Protein AF-A0A2Z5QYY5-F1 (afdb_monomer)

Radius of gyration: 12.35 Å; Cα contacts (8 Å, |Δi|>4): 50; chains: 1; bounding box: 30×15×34 Å

Sequence (58 aa):
MRSVSDHTVTDASHRYFLQHVSASVEFKWLTRSYHVATLDYDAELVKEFTHKFVQSLS

Structure (mmCIF, N/CA/C/O backbone):
data_AF-A0A2Z5QYY5-F1
#
_entry.id   AF-A0A2Z5QYY5-F1
#
loop_
_atom_site.group_PDB
_atom_site.id
_atom_site.type_symbol
_atom_site.label_atom_id
_atom_site.label_alt_id
_atom_site.label_comp_id
_atom_site.label_asym_id
_atom_site.label_entity_id
_atom_site.label_seq_id
_atom_site.pdbx_PDB_ins_code
_atom_site.Cartn_x
_atom_site.Cartn_y
_atom_site.Cartn_z
_atom_site.occupancy
_atom_site.B_iso_or_equiv
_atom_site.auth_seq_id
_atom_site.auth_comp_id
_atom_site.auth_asym_id
_atom_site.auth_atom_id
_atom_site.pdbx_PDB_model_num
ATOM 1 N N . MET A 1 1 ? -1.370 0.729 1.778 1.00 92.50 1 MET A N 1
ATOM 2 C CA . MET A 1 1 ? -0.029 1.167 1.321 1.00 92.50 1 MET A CA 1
ATOM 3 C C . MET A 1 1 ? 0.112 0.810 -0.154 1.00 92.50 1 MET A C 1
ATOM 5 O O . MET A 1 1 ? -0.572 -0.118 -0.578 1.00 92.50 1 MET A O 1
ATOM 9 N N . ARG A 1 2 ? 0.926 1.525 -0.937 1.00 94.25 2 ARG A N 1
ATOM 10 C CA . ARG A 1 2 ? 1.143 1.234 -2.368 1.00 94.25 2 ARG A CA 1
ATOM 11 C C . ARG A 1 2 ? 2.535 1.655 -2.817 1.00 94.25 2 ARG A C 1
ATOM 13 O O . ARG A 1 2 ? 2.962 2.759 -2.494 1.00 94.25 2 ARG A O 1
ATOM 20 N N . SER A 1 3 ? 3.175 0.815 -3.616 1.00 96.88 3 SER A N 1
ATOM 21 C CA . SER A 1 3 ? 4.411 1.144 -4.322 1.00 96.88 3 SER A CA 1
ATOM 22 C C . SER A 1 3 ? 4.175 2.154 -5.435 1.00 96.88 3 SER A C 1
ATOM 24 O O . SER A 1 3 ? 3.252 1.987 -6.230 1.00 96.88 3 SER A O 1
ATOM 26 N N . VAL A 1 4 ? 5.010 3.195 -5.498 1.00 95.12 4 VAL A N 1
ATOM 27 C CA . VAL A 1 4 ? 4.963 4.184 -6.592 1.00 95.12 4 VAL A CA 1
ATOM 28 C C . VAL A 1 4 ? 5.246 3.505 -7.935 1.00 95.12 4 VAL A C 1
ATOM 30 O O . VAL A 1 4 ? 4.594 3.807 -8.929 1.00 95.12 4 VAL A O 1
ATOM 33 N N . SER A 1 5 ? 6.163 2.537 -7.939 1.00 94.06 5 SER A N 1
ATOM 34 C CA . SER A 1 5 ? 6.515 1.737 -9.110 1.00 94.06 5 SER A CA 1
ATOM 35 C C . SER A 1 5 ? 5.925 0.332 -8.985 1.00 94.06 5 SER A C 1
ATOM 37 O O . SER A 1 5 ? 6.626 -0.606 -8.631 1.00 94.06 5 SER A O 1
ATOM 39 N N . ASP A 1 6 ? 4.630 0.149 -9.245 1.00 95.94 6 ASP A N 1
ATOM 40 C CA . ASP A 1 6 ? 4.019 -1.188 -9.295 1.00 95.94 6 ASP A CA 1
ATOM 41 C C . ASP A 1 6 ? 3.695 -1.586 -10.743 1.00 95.94 6 ASP A C 1
ATOM 43 O O . ASP A 1 6 ? 2.755 -1.076 -11.353 1.00 95.94 6 ASP A O 1
ATOM 47 N N . HIS A 1 7 ? 4.485 -2.508 -11.299 1.00 95.56 7 HIS A N 1
ATOM 48 C CA . HIS A 1 7 ? 4.290 -3.033 -12.657 1.00 95.56 7 HIS A CA 1
ATOM 49 C C . HIS A 1 7 ? 3.316 -4.221 -12.724 1.00 95.56 7 HIS A C 1
ATOM 51 O O . HIS A 1 7 ? 2.999 -4.684 -13.816 1.00 95.56 7 HIS A O 1
ATOM 57 N N . THR A 1 8 ? 2.869 -4.745 -11.578 1.00 97.12 8 THR A N 1
ATOM 58 C CA . THR A 1 8 ? 1.960 -5.903 -11.504 1.00 97.12 8 THR A CA 1
ATOM 59 C C . THR A 1 8 ? 0.526 -5.450 -11.261 1.00 97.12 8 THR A C 1
ATOM 61 O O . THR A 1 8 ? -0.396 -5.882 -11.951 1.00 97.12 8 THR A O 1
ATOM 64 N N . VAL A 1 9 ? 0.326 -4.543 -10.304 1.00 94.75 9 VAL A N 1
ATOM 65 C CA . VAL A 1 9 ? -0.987 -4.010 -9.938 1.00 94.75 9 VAL A CA 1
ATOM 66 C C . VAL A 1 9 ? -1.076 -2.537 -10.309 1.00 94.75 9 VAL A C 1
ATOM 68 O O . VAL A 1 9 ? -0.426 -1.671 -9.723 1.00 94.75 9 VAL A O 1
ATOM 71 N N . THR A 1 10 ? -1.960 -2.245 -11.259 1.00 93.19 10 THR A N 1
ATOM 72 C CA . THR A 1 10 ? -2.164 -0.897 -11.804 1.00 93.19 10 THR A CA 1
ATOM 73 C C . THR A 1 10 ? -2.803 0.078 -10.809 1.00 93.19 10 THR A C 1
ATOM 75 O O . THR A 1 10 ? -3.473 -0.313 -9.848 1.00 93.19 10 THR A O 1
ATOM 78 N N . ASP A 1 11 ? -2.673 1.378 -11.091 1.00 90.62 11 ASP A N 1
ATOM 79 C CA . ASP A 1 11 ? -3.318 2.433 -10.299 1.00 90.62 11 ASP A CA 1
ATOM 80 C C . ASP A 1 11 ? -4.849 2.377 -10.360 1.00 90.62 11 ASP A C 1
ATOM 82 O O . ASP A 1 11 ? -5.518 2.920 -9.481 1.00 90.62 11 ASP A O 1
ATOM 86 N N . ALA A 1 12 ? -5.426 1.727 -11.377 1.00 94.44 12 ALA A N 1
ATOM 87 C CA . ALA A 1 12 ? -6.873 1.600 -11.506 1.00 94.44 12 ALA A CA 1
ATOM 88 C C . ALA A 1 12 ? -7.474 0.820 -10.329 1.00 94.44 12 ALA A C 1
ATOM 90 O O . ALA A 1 12 ? -8.457 1.275 -9.749 1.00 94.44 12 ALA A O 1
ATOM 91 N N . SER A 1 13 ? -6.840 -0.283 -9.915 1.00 92.75 13 SER A N 1
ATOM 92 C CA . SER A 1 13 ? -7.276 -1.068 -8.753 1.00 92.75 13 SER A CA 1
ATOM 93 C C . SER A 1 13 ? -7.226 -0.246 -7.466 1.00 92.75 13 SER A C 1
ATOM 95 O O . SER A 1 13 ? -8.137 -0.305 -6.642 1.00 92.75 13 SER A O 1
ATOM 97 N N . HIS A 1 14 ? -6.181 0.571 -7.311 1.00 90.62 14 HIS A N 1
ATOM 98 C CA . HIS A 1 14 ? -6.032 1.442 -6.151 1.00 90.62 14 HIS A CA 1
ATOM 99 C C . HIS A 1 14 ? -7.103 2.543 -6.106 1.00 90.62 14 HIS A C 1
ATOM 101 O O . HIS A 1 14 ? -7.739 2.736 -5.069 1.00 90.62 14 HIS A O 1
ATOM 107 N N . ARG A 1 15 ? -7.345 3.225 -7.234 1.00 93.00 15 ARG A N 1
ATOM 108 C CA . ARG A 1 15 ? -8.412 4.232 -7.343 1.00 93.00 15 ARG A CA 1
ATOM 109 C C . ARG A 1 15 ? -9.783 3.624 -7.077 1.00 93.00 15 ARG A C 1
ATOM 111 O O . ARG A 1 15 ? -10.562 4.213 -6.336 1.00 93.00 15 ARG A O 1
ATOM 118 N N . TYR A 1 16 ? -10.050 2.444 -7.637 1.00 95.94 16 TYR A N 1
ATOM 119 C CA . TYR A 1 16 ? -11.301 1.731 -7.411 1.00 95.94 16 TYR A CA 1
ATOM 120 C C . TYR A 1 16 ? -11.514 1.460 -5.918 1.00 95.94 16 TYR A C 1
ATOM 122 O O . TYR A 1 16 ? -12.564 1.801 -5.387 1.00 95.94 16 TYR A O 1
ATOM 130 N N . PHE A 1 17 ? -10.507 0.940 -5.209 1.00 94.81 17 PHE A N 1
ATOM 131 C CA . PHE A 1 17 ? -10.601 0.725 -3.763 1.00 94.81 17 PHE A CA 1
ATOM 132 C C . PHE A 1 17 ? -10.920 2.018 -2.992 1.00 94.81 17 PHE A C 1
ATOM 134 O O . PHE A 1 17 ? -11.861 2.035 -2.202 1.00 94.81 17 PHE A O 1
ATOM 141 N N . LEU A 1 18 ? -10.188 3.111 -3.249 1.00 93.38 18 LEU A N 1
ATOM 142 C CA . LEU A 1 18 ? -10.406 4.384 -2.546 1.00 93.38 18 LEU A CA 1
ATOM 143 C C . LEU A 1 18 ? -11.782 5.007 -2.822 1.00 93.38 18 LEU A C 1
ATOM 145 O O . LEU A 1 18 ? -12.315 5.695 -1.960 1.00 93.38 18 LEU A O 1
ATOM 149 N N . GLN A 1 19 ? -12.355 4.775 -4.004 1.00 95.88 19 GLN A N 1
ATOM 150 C CA . GLN A 1 19 ? -13.688 5.272 -4.357 1.00 95.88 19 GLN A CA 1
ATOM 151 C C . GLN A 1 19 ? -14.823 4.498 -3.675 1.00 95.88 19 GLN A C 1
ATOM 153 O O . GLN A 1 19 ? -15.915 5.040 -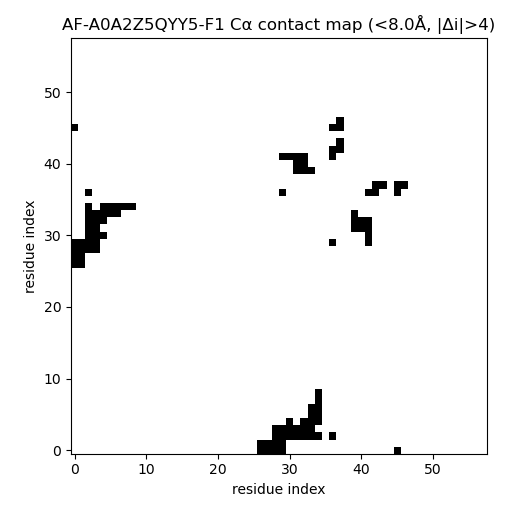3.535 1.00 95.88 19 GLN A O 1
ATOM 158 N N . HIS A 1 20 ? -14.584 3.246 -3.277 1.00 97.06 20 HIS A N 1
ATOM 159 C CA . HIS A 1 20 ? -15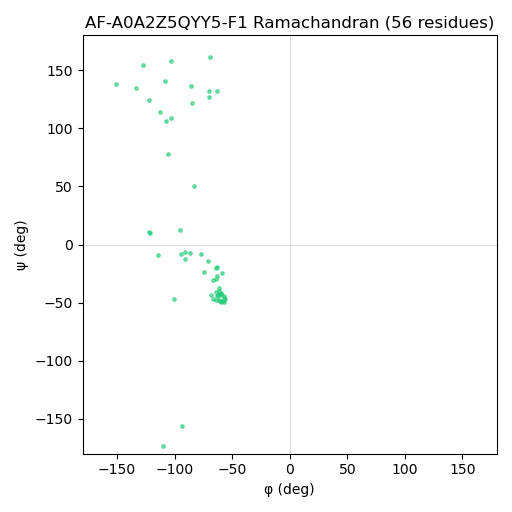.639 2.343 -2.802 1.00 97.06 20 HIS A CA 1
ATOM 160 C C . HIS A 1 20 ? -15.501 1.951 -1.326 1.00 97.06 20 HIS A C 1
ATOM 162 O O . HIS A 1 20 ? -16.413 1.344 -0.767 1.00 97.06 20 HIS A O 1
ATOM 168 N N . VAL A 1 21 ? -14.388 2.285 -0.670 1.00 96.38 21 VAL A N 1
ATOM 169 C CA . VAL A 1 21 ? -14.220 2.046 0.766 1.00 96.38 21 VAL A CA 1
ATOM 170 C C . VAL A 1 21 ? -15.133 2.974 1.574 1.00 96.38 21 VAL A C 1
ATOM 172 O O . VAL A 1 21 ? -15.131 4.187 1.393 1.00 96.38 21 VAL A O 1
ATOM 175 N N . SER A 1 22 ? -15.937 2.406 2.475 1.00 96.75 22 SER A N 1
ATOM 176 C CA . SER A 1 22 ? -16.866 3.178 3.322 1.00 96.75 22 SER A CA 1
ATOM 177 C C . SER A 1 22 ? -16.257 3.621 4.658 1.00 96.75 22 SER A C 1
ATOM 179 O O . SER A 1 22 ? -16.896 4.342 5.418 1.00 96.75 22 SER A O 1
ATOM 181 N N . ALA A 1 23 ? -15.040 3.169 4.964 1.00 94.44 23 ALA A N 1
ATOM 182 C CA . ALA A 1 23 ? -14.307 3.507 6.178 1.00 94.44 23 ALA A CA 1
ATOM 183 C C . ALA A 1 23 ? -13.217 4.548 5.897 1.00 94.44 23 ALA A C 1
ATOM 185 O O . ALA A 1 23 ? -12.733 4.667 4.771 1.00 94.44 23 ALA A O 1
ATOM 186 N N . SER A 1 24 ? -12.793 5.269 6.939 1.00 91.62 24 SER A N 1
ATOM 187 C CA . SER A 1 24 ? -11.612 6.130 6.850 1.00 91.62 24 SER A CA 1
ATOM 188 C C . SER A 1 24 ? -10.370 5.282 6.579 1.00 91.62 24 SER A C 1
ATOM 190 O O . SER A 1 24 ? -10.151 4.264 7.238 1.00 91.62 24 SER A O 1
ATOM 192 N N . VAL A 1 25 ? -9.559 5.702 5.609 1.00 92.75 25 VAL A N 1
ATOM 193 C CA . VAL A 1 25 ? -8.336 5.005 5.209 1.00 92.75 25 VAL A CA 1
ATOM 194 C C . VAL A 1 25 ? -7.153 5.945 5.354 1.00 92.75 25 VAL A C 1
ATOM 196 O O . VAL A 1 25 ? -7.101 6.999 4.724 1.00 92.75 25 VAL A O 1
ATOM 199 N N . GLU A 1 26 ? -6.153 5.518 6.121 1.00 91.56 26 GLU A N 1
ATOM 200 C CA . GLU A 1 26 ? -4.824 6.112 6.049 1.00 91.56 26 GLU A CA 1
ATOM 201 C C . GLU A 1 26 ? -4.032 5.454 4.917 1.00 91.56 26 GLU A C 1
ATOM 203 O O . GLU A 1 26 ? -3.809 4.239 4.889 1.00 91.56 26 GLU A O 1
ATOM 208 N N . PHE A 1 27 ? -3.590 6.269 3.962 1.00 91.62 27 PHE A N 1
ATOM 209 C CA . PHE A 1 27 ? -2.842 5.796 2.809 1.00 91.62 27 PHE A CA 1
ATOM 210 C C . PHE A 1 27 ? -1.365 6.206 2.871 1.00 91.62 27 PHE A C 1
ATOM 212 O O . PHE A 1 27 ? -1.029 7.319 3.267 1.00 91.62 27 PHE A O 1
ATOM 219 N N . LYS A 1 28 ? -0.475 5.295 2.456 1.00 93.19 28 LYS A N 1
ATOM 220 C CA . LYS A 1 28 ? 0.985 5.483 2.451 1.00 93.19 28 LYS A CA 1
ATOM 221 C C . LYS A 1 28 ? 1.591 5.034 1.128 1.00 93.19 28 LYS A C 1
ATOM 223 O O . LYS A 1 28 ? 1.285 3.932 0.661 1.00 93.19 28 LYS A O 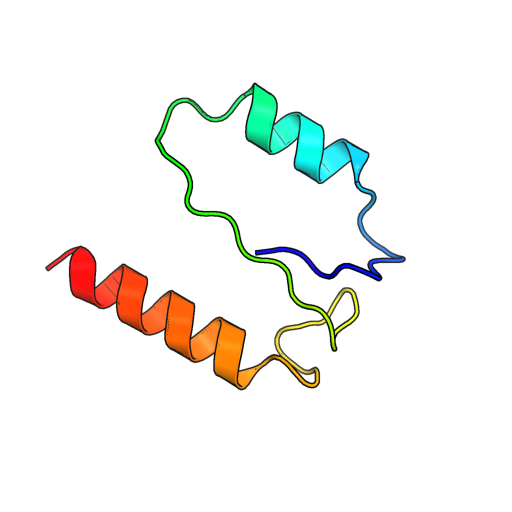1
ATOM 228 N N . TRP A 1 29 ? 2.485 5.861 0.595 1.00 95.12 29 TRP A N 1
ATOM 229 C CA . TRP A 1 29 ? 3.327 5.542 -0.554 1.00 95.12 29 TRP A CA 1
ATOM 230 C C . TRP A 1 29 ? 4.597 4.814 -0.114 1.00 95.12 29 TRP A C 1
ATOM 232 O O . TRP A 1 29 ? 5.239 5.221 0.852 1.00 95.12 29 TRP A O 1
ATOM 242 N N . LEU A 1 30 ? 4.958 3.765 -0.848 1.00 97.25 30 LEU A N 1
ATOM 243 C CA . LEU A 1 30 ? 6.235 3.063 -0.757 1.00 97.25 30 LEU A CA 1
ATOM 244 C C . LEU A 1 30 ? 7.072 3.532 -1.950 1.00 97.25 30 LEU A C 1
ATOM 246 O O . L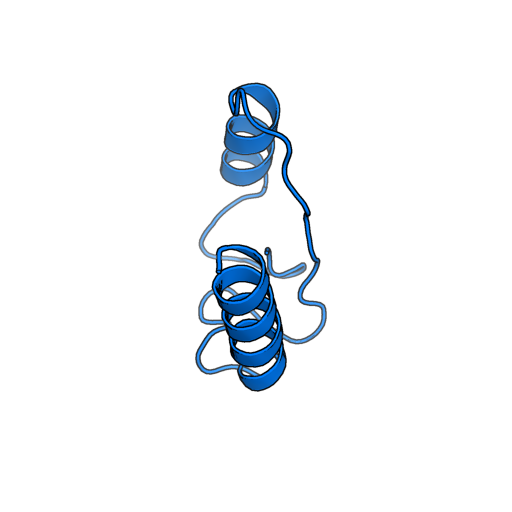EU A 1 30 ? 6.724 3.279 -3.105 1.00 97.25 30 LEU A O 1
ATOM 250 N N . THR A 1 31 ? 8.105 4.327 -1.689 1.00 97.44 31 THR A N 1
ATOM 251 C CA . THR A 1 31 ? 8.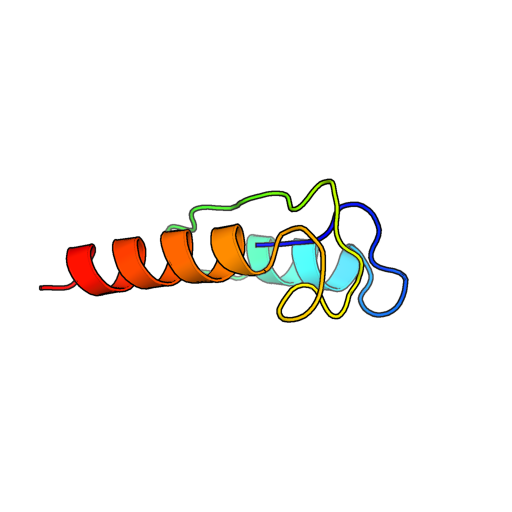870 5.019 -2.741 1.00 97.44 31 THR A CA 1
ATOM 252 C C . THR A 1 31 ? 10.102 4.242 -3.184 1.00 97.44 31 THR A C 1
ATOM 254 O O . THR A 1 31 ? 10.738 4.635 -4.162 1.00 97.44 31 THR A O 1
ATOM 257 N N . ARG A 1 32 ? 10.447 3.153 -2.485 1.00 97.44 32 ARG A N 1
ATOM 258 C CA . ARG A 1 32 ? 11.660 2.370 -2.734 1.00 97.44 32 ARG A CA 1
ATOM 259 C C . ARG A 1 32 ? 11.370 0.907 -3.046 1.00 97.44 32 ARG A C 1
ATOM 261 O O . ARG A 1 32 ? 12.306 0.127 -3.090 1.00 97.44 32 ARG A O 1
ATOM 268 N N . SER A 1 33 ? 10.112 0.545 -3.281 1.00 97.81 33 SER A N 1
ATOM 269 C CA . SER A 1 33 ? 9.706 -0.842 -3.519 1.00 97.81 33 SER A CA 1
ATOM 270 C C . SER A 1 33 ? 8.897 -0.996 -4.799 1.00 97.81 33 SER A C 1
ATOM 272 O O . SER A 1 33 ? 8.212 -0.059 -5.217 1.00 97.81 33 SER A O 1
ATOM 274 N N . TYR A 1 34 ? 8.935 -2.196 -5.381 1.00 96.94 34 TYR A N 1
ATOM 275 C CA . TYR A 1 34 ? 8.011 -2.627 -6.433 1.00 96.94 34 TYR A CA 1
ATOM 276 C C . TYR A 1 34 ? 6.808 -3.382 -5.838 1.00 96.94 34 TYR A C 1
ATOM 278 O O . TYR A 1 34 ? 6.449 -3.175 -4.679 1.00 96.94 34 TYR A O 1
ATOM 286 N N . HIS A 1 35 ? 6.146 -4.240 -6.622 1.00 97.06 35 HIS A N 1
ATOM 287 C CA . HIS A 1 35 ? 4.941 -4.961 -6.199 1.00 97.06 35 HIS A CA 1
ATOM 288 C C . HIS A 1 35 ? 5.152 -5.817 -4.939 1.00 97.06 35 HIS A C 1
ATOM 290 O O . HIS A 1 35 ? 4.343 -5.785 -4.013 1.00 97.06 35 HIS A O 1
ATOM 296 N N . VAL A 1 36 ? 6.263 -6.559 -4.876 1.00 97.56 36 VAL A N 1
ATOM 297 C CA . VAL A 1 36 ? 6.579 -7.483 -3.771 1.00 97.56 36 VAL A CA 1
ATOM 298 C C . VAL A 1 36 ? 7.209 -6.724 -2.592 1.00 97.56 36 VAL A C 1
ATOM 300 O O . VAL A 1 36 ? 8.253 -7.097 -2.066 1.00 97.56 36 VAL A O 1
ATOM 303 N N . ALA A 1 37 ? 6.567 -5.631 -2.169 1.00 97.44 37 ALA A N 1
ATOM 304 C CA . ALA A 1 37 ? 7.111 -4.669 -1.208 1.00 97.44 37 ALA A CA 1
ATOM 305 C C . ALA A 1 37 ? 7.385 -5.246 0.192 1.00 97.44 37 ALA A C 1
ATOM 307 O O . ALA A 1 37 ? 8.162 -4.684 0.957 1.00 97.44 37 ALA A O 1
ATOM 308 N N . THR A 1 38 ? 6.775 -6.383 0.534 1.00 97.75 38 THR A N 1
ATOM 309 C CA . THR A 1 38 ? 7.019 -7.096 1.798 1.00 97.75 38 THR A CA 1
ATOM 310 C C . THR A 1 38 ? 8.393 -7.762 1.867 1.00 97.75 38 THR A C 1
ATOM 312 O O . THR A 1 38 ? 8.797 -8.180 2.946 1.00 97.75 38 THR A O 1
ATOM 315 N N . LEU A 1 39 ? 9.087 -7.894 0.733 1.00 97.56 39 LEU A N 1
ATOM 316 C CA . LEU A 1 39 ? 10.439 -8.455 0.626 1.00 97.56 39 LEU A CA 1
ATOM 317 C C . LEU A 1 39 ? 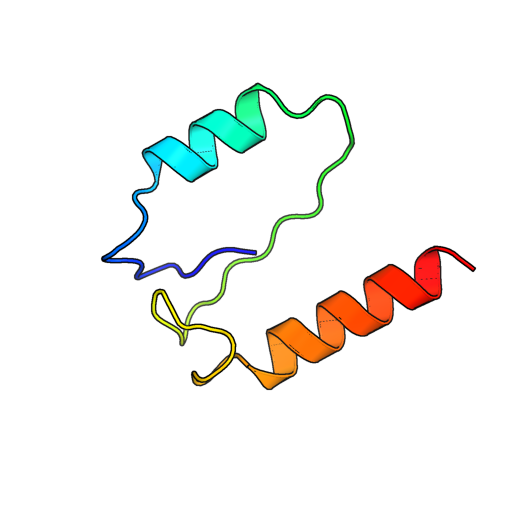11.432 -7.452 0.010 1.00 97.56 39 LEU A C 1
ATOM 319 O O . LEU A 1 39 ? 12.543 -7.835 -0.347 1.00 97.56 39 LEU A O 1
ATOM 323 N N . ASP A 1 40 ? 11.021 -6.194 -0.147 1.00 97.88 40 ASP A N 1
ATOM 324 C CA . ASP A 1 40 ? 11.778 -5.146 -0.837 1.00 97.88 40 ASP A CA 1
ATOM 325 C C . ASP A 1 40 ? 12.285 -4.083 0.159 1.00 97.88 40 ASP A C 1
ATOM 327 O O . ASP A 1 40 ? 12.162 -4.241 1.377 1.00 97.88 40 ASP A O 1
ATOM 331 N N . TYR A 1 41 ? 12.870 -2.988 -0.330 1.00 97.94 41 TYR A N 1
ATOM 332 C CA . TYR A 1 41 ? 13.526 -1.983 0.514 1.00 97.94 41 TYR A CA 1
ATOM 333 C C . TYR A 1 41 ? 12.620 -1.322 1.566 1.00 97.94 41 TYR A C 1
ATOM 335 O O . TYR A 1 41 ? 13.142 -0.852 2.579 1.00 97.94 41 TYR A O 1
ATOM 343 N N . ASP A 1 42 ? 11.297 -1.289 1.364 1.00 98.25 42 ASP A N 1
ATOM 344 C CA . ASP A 1 42 ? 10.341 -0.758 2.349 1.00 98.25 42 ASP A CA 1
ATOM 345 C C . ASP A 1 42 ? 9.716 -1.849 3.249 1.00 98.25 42 ASP A C 1
ATOM 347 O O . ASP A 1 42 ? 8.755 -1.569 3.968 1.00 98.25 42 ASP A O 1
ATOM 351 N N . ALA A 1 43 ? 10.239 -3.082 3.261 1.00 97.81 43 ALA A N 1
ATOM 352 C CA . ALA A 1 43 ? 9.664 -4.195 4.028 1.00 97.81 43 ALA A CA 1
ATOM 353 C C . ALA A 1 43 ? 9.515 -3.893 5.533 1.00 97.81 43 ALA A C 1
ATOM 355 O O . ALA A 1 43 ? 8.444 -4.104 6.109 1.00 97.81 43 ALA A O 1
ATOM 356 N N . GLU A 1 44 ? 10.551 -3.338 6.174 1.00 98.00 44 GLU A N 1
ATOM 357 C CA . GLU A 1 44 ? 10.472 -2.965 7.597 1.00 98.00 44 GLU A CA 1
ATOM 358 C C . GLU A 1 44 ? 9.482 -1.818 7.836 1.00 98.00 44 GLU A C 1
ATOM 360 O O . GLU A 1 44 ? 8.804 -1.799 8.861 1.00 98.00 44 GLU A O 1
ATOM 365 N N . LEU A 1 45 ? 9.313 -0.914 6.868 1.00 97.25 45 LEU A N 1
ATOM 366 C CA . LEU A 1 45 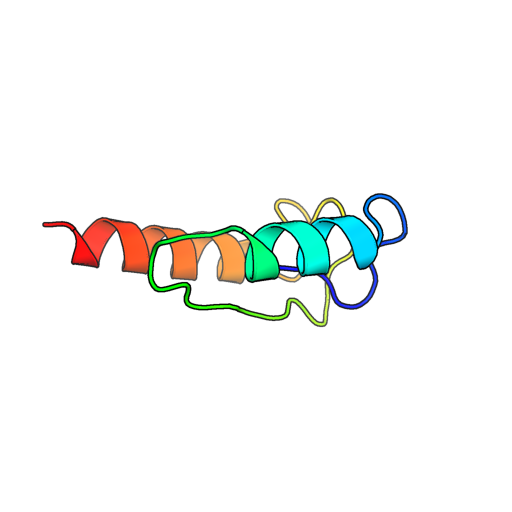? 8.326 0.161 6.944 1.00 97.25 45 LEU A CA 1
ATOM 367 C C . LEU A 1 45 ? 6.895 -0.398 6.872 1.00 97.25 45 LEU A C 1
ATOM 369 O O . LEU A 1 45 ? 6.042 -0.014 7.673 1.00 97.25 45 LEU A O 1
ATOM 373 N N . VAL A 1 46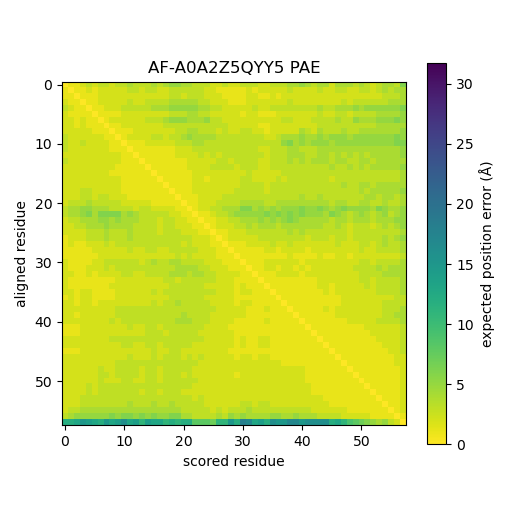 ? 6.631 -1.355 5.974 1.00 97.62 46 VAL A N 1
ATOM 374 C CA . VAL A 1 46 ? 5.343 -2.074 5.912 1.00 97.62 46 VAL A CA 1
ATOM 375 C C . VAL A 1 46 ? 5.033 -2.748 7.249 1.00 97.62 46 VAL A C 1
ATOM 377 O O . VAL A 1 46 ? 3.921 -2.620 7.773 1.00 97.62 46 VAL A O 1
ATOM 380 N N . LYS A 1 47 ? 6.024 -3.429 7.829 1.00 98.06 47 LYS A N 1
ATOM 381 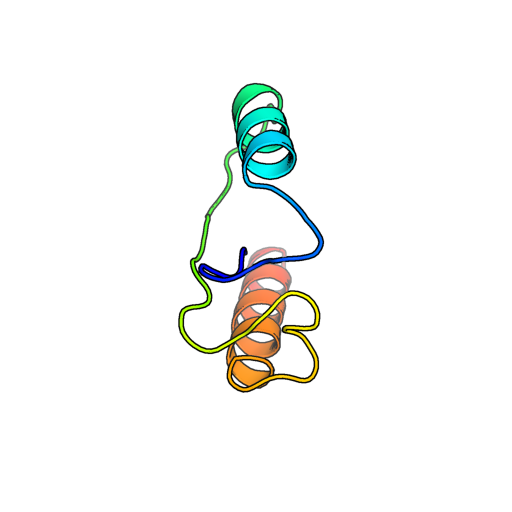C CA . LYS A 1 47 ? 5.897 -4.105 9.123 1.00 98.06 47 LYS A CA 1
ATOM 382 C C . LYS A 1 47 ? 5.634 -3.125 10.266 1.00 98.06 47 LYS A C 1
ATOM 384 O O . LYS A 1 47 ? 4.710 -3.352 11.045 1.00 98.06 47 LYS A O 1
ATOM 389 N N . GLU A 1 48 ? 6.394 -2.036 10.354 1.00 97.62 48 GLU A N 1
ATOM 390 C CA . GLU A 1 48 ? 6.250 -1.023 11.405 1.00 97.62 48 GLU A CA 1
ATOM 391 C C . GLU A 1 48 ? 4.857 -0.383 11.384 1.00 97.62 48 GLU A C 1
ATOM 393 O O . GLU A 1 48 ? 4.186 -0.323 12.417 1.00 97.62 48 GLU A O 1
ATOM 398 N N . PHE A 1 49 ? 4.387 0.052 10.210 1.00 96.50 49 PHE A N 1
ATOM 399 C CA . PHE A 1 49 ? 3.060 0.656 10.081 1.00 96.50 49 PHE A CA 1
ATOM 400 C C . PHE A 1 49 ? 1.941 -0.332 10.409 1.00 96.50 49 PHE A C 1
ATOM 402 O O . PHE A 1 49 ? 0.989 0.031 11.098 1.00 96.50 49 PHE A O 1
ATOM 409 N N . THR A 1 50 ? 2.072 -1.584 9.967 1.00 96.25 50 THR A N 1
ATOM 410 C CA . THR A 1 50 ? 1.095 -2.632 10.290 1.00 96.25 50 THR A CA 1
ATOM 411 C C . THR A 1 50 ? 1.054 -2.895 11.794 1.00 96.25 50 THR A C 1
ATOM 413 O O . THR A 1 50 ? -0.025 -2.972 12.377 1.00 96.25 50 THR A O 1
ATOM 416 N N . HIS A 1 51 ? 2.219 -2.979 12.444 1.00 97.44 51 HIS A N 1
ATOM 417 C CA . HIS A 1 51 ? 2.306 -3.181 13.887 1.00 97.44 51 HIS A CA 1
ATOM 418 C C . HIS A 1 51 ? 1.658 -2.030 14.668 1.00 97.44 51 HIS A C 1
ATOM 420 O O . HIS A 1 51 ? 0.822 -2.280 15.534 1.00 97.44 51 HIS A O 1
ATOM 426 N N . LYS A 1 52 ? 1.975 -0.778 14.310 1.00 96.62 52 LYS A N 1
ATOM 427 C CA . LYS A 1 52 ? 1.369 0.421 14.913 1.00 96.62 52 LYS A CA 1
ATOM 428 C C . LYS A 1 52 ? -0.147 0.458 14.737 1.00 96.62 52 LYS A C 1
ATOM 430 O O . LYS A 1 52 ? -0.860 0.775 15.683 1.00 96.62 52 LYS A O 1
ATOM 435 N N . PHE A 1 53 ? -0.640 0.109 13.548 1.00 95.19 53 PHE A N 1
ATOM 436 C CA . PHE A 1 53 ? -2.077 0.024 13.302 1.00 95.19 53 PHE A CA 1
ATOM 437 C C . PHE A 1 53 ? -2.736 -0.996 14.236 1.00 95.19 53 PHE A C 1
ATOM 439 O O . PHE A 1 53 ? -3.691 -0.651 14.922 1.00 95.19 53 PHE A O 1
ATOM 446 N N . VAL A 1 54 ? -2.190 -2.213 14.339 1.00 96.88 54 VAL A N 1
ATOM 447 C CA . VAL A 1 54 ? -2.728 -3.246 15.242 1.00 96.88 54 VAL A CA 1
ATOM 448 C C . VAL A 1 54 ? -2.714 -2.788 16.704 1.00 96.88 54 VAL A C 1
ATOM 450 O O . VAL A 1 54 ? -3.702 -2.985 17.402 1.00 96.88 54 VAL A O 1
ATOM 453 N N . GLN A 1 55 ? -1.644 -2.128 17.158 1.00 97.81 55 GLN A N 1
ATOM 454 C CA . GLN A 1 55 ? -1.567 -1.566 18.513 1.00 97.81 55 GLN A CA 1
ATOM 455 C C . GLN A 1 55 ? -2.606 -0.470 18.781 1.00 97.81 55 GLN A C 1
ATOM 457 O O . GLN A 1 55 ? -2.994 -0.271 19.923 1.00 97.81 55 GLN A O 1
ATOM 462 N N . SER A 1 56 ? -3.069 0.245 17.755 1.00 95.62 56 SER A N 1
ATOM 463 C CA . SER A 1 56 ? -4.119 1.259 17.918 1.00 95.62 56 SER A CA 1
ATOM 464 C C . SER A 1 56 ? -5.531 0.678 18.065 1.00 95.62 56 SER A C 1
ATOM 466 O O . SER A 1 56 ? -6.467 1.424 18.337 1.00 95.62 56 SER A O 1
ATOM 468 N N . LEU A 1 57 ? -5.696 -0.636 17.858 1.00 93.12 57 LEU A N 1
ATOM 469 C CA . LEU A 1 57 ? -6.981 -1.334 17.986 1.00 93.12 57 LEU A CA 1
ATOM 470 C C . LEU A 1 57 ? -7.238 -1.885 19.395 1.00 93.12 57 LEU A C 1
ATOM 472 O O . LEU A 1 57 ? -8.353 -2.330 19.668 1.00 93.12 57 LEU A O 1
ATOM 476 N N . SER A 1 58 ? -6.212 -1.908 20.249 1.00 79.75 58 SER A N 1
ATOM 477 C CA . SER A 1 58 ? -6.291 -2.286 21.666 1.00 79.75 58 SER A CA 1
ATOM 478 C C . SER A 1 58 ? -6.482 -1.066 22.551 1.00 79.75 58 SER A C 1
ATOM 480 O O . SER A 1 58 ? -7.294 -1.161 23.495 1.00 79.75 58 SER A O 1
#

Foldseek 3Di:
DDEPAEPPDDCVVVVVCVVPDPDDDDDDYDDFDYPVCCPTPCVVVVVVVVVVVVVVVD

Secondary structure (DSSP, 8-state):
-EESS-SSS-HHHHHHHHHH--S-----EESS--S-GGGSTTHHHHHHHHHHHHHTT-

Organism: NCBI:txid172042

Solvent-accessible surface area (backbone atoms only — not comparable to full-atom values): 3603 Å² total; per-residue (Å²): 109,45,39,76,56,33,90,81,62,56,69,65,62,55,51,52,48,69,74,67,57,91,63,94,76,88,81,47,80,32,87,68,20,42,71,66,28,80,81,35,79,38,22,67,56,56,51,52,53,52,51,53,54,58,62,71,76,110

Nearest PDB structures (foldseek):
  4kea-assembly3_C  TM=9.189E-01  e=2.874E-03  Bacillus sp. H-257
  4ke6-assembly2_B  TM=9.165E-01  e=4.564E-03  Bacillus sp. H-257
  4ke8-assembly3_C  TM=9.196E-01  e=4.929E-03  Bacillus sp. H-257
  5ugz-assembly2_B  TM=7.323E-01  e=3.189E+00  Escherichia coli
  6uoa-assembly1_B  TM=2.346E-01  e=8.038E+00  Homo sapiens

Mean predicted aligned error: 2.54 Å

pLDDT: mean 95.36, std 2.96, range [79.75, 98.25]